Protein AF-A0A7S0SYX5-F1 (afdb_monomer_lite)

Organism: NCBI:txid81844

pLDDT: mean 81.07, std 18.43, range [35.19, 97.5]

Secondary structure (DSSP, 8-state):
------SEEEET-TT-HHHHHHHHTS---EEEE-SSPP--HHHHHHHHTTGGGS---HHHHHH--PPPTTPPP-PPEEE-----GGGT-TTT--SHHHHHHHHHHHHHHHHH-EEETTEEEPTT-----------------

Structure (mmCIF, N/CA/C/O backbone):
data_AF-A0A7S0SYX5-F1
#
_entry.id   AF-A0A7S0SYX5-F1
#
loop_
_atom_site.group_PDB
_atom_site.id
_atom_site.type_symbol
_atom_site.label_atom_id
_atom_site.label_alt_id
_atom_site.label_comp_id
_atom_site.label_asym_id
_atom_site.label_entity_id
_atom_site.label_seq_id
_atom_site.pdbx_PDB_ins_code
_atom_site.Cartn_x
_atom_site.Cartn_y
_atom_site.Cartn_z
_atom_site.occupancy
_atom_site.B_iso_or_equiv
_atom_site.auth_seq_id
_atom_site.auth_comp_id
_atom_site.auth_asym_id
_atom_site.auth_atom_id
_atom_site.pdbx_PDB_model_num
ATOM 1 N N . GLY A 1 1 ? -16.928 3.706 -19.531 1.00 38.44 1 GLY A N 1
ATOM 2 C CA . GLY A 1 1 ? -17.380 4.178 -18.209 1.00 38.44 1 GLY A CA 1
ATOM 3 C C . GLY A 1 1 ? -16.260 4.962 -17.570 1.00 38.44 1 GLY A C 1
ATOM 4 O O . GLY A 1 1 ? -15.156 4.443 -17.499 1.00 38.44 1 GLY A O 1
ATOM 5 N N . ARG A 1 2 ? -16.497 6.221 -17.189 1.00 40.78 2 ARG A N 1
ATOM 6 C CA . ARG A 1 2 ? -15.518 7.019 -16.437 1.00 40.78 2 ARG A CA 1
ATOM 7 C C . ARG A 1 2 ? -15.410 6.421 -15.033 1.00 40.78 2 ARG A C 1
ATOM 9 O O . ARG A 1 2 ? -16.426 6.297 -14.359 1.00 40.78 2 ARG A O 1
ATOM 16 N N . GLY A 1 3 ? -14.210 5.995 -14.643 1.00 40.69 3 GLY A N 1
ATOM 17 C CA . GLY A 1 3 ? -13.955 5.399 -13.336 1.00 40.69 3 GLY A CA 1
ATOM 18 C C . GLY A 1 3 ? -14.234 6.404 -12.226 1.00 40.69 3 GLY A C 1
ATOM 19 O O . GLY A 1 3 ? -13.485 7.359 -12.046 1.00 40.69 3 GLY A O 1
ATOM 20 N N . THR A 1 4 ? -15.307 6.189 -11.475 1.00 54.88 4 THR A N 1
ATOM 21 C CA . THR A 1 4 ? -15.417 6.704 -10.112 1.00 54.88 4 THR A CA 1
ATOM 22 C C . THR A 1 4 ? -14.275 6.055 -9.333 1.00 54.88 4 THR A C 1
ATOM 24 O O . THR A 1 4 ? -14.303 4.840 -9.141 1.00 54.88 4 THR A O 1
ATOM 27 N N . GLY A 1 5 ? -13.216 6.803 -9.006 1.00 57.25 5 GLY A N 1
ATOM 28 C CA . GLY A 1 5 ? -12.013 6.258 -8.366 1.00 57.25 5 GLY A CA 1
ATOM 29 C C . GLY A 1 5 ? -12.372 5.433 -7.128 1.00 57.25 5 GLY A C 1
ATOM 30 O O . GLY A 1 5 ? -12.801 5.985 -6.123 1.00 57.25 5 GLY A O 1
ATOM 31 N N . ALA A 1 6 ? -12.250 4.107 -7.230 1.00 73.44 6 ALA A N 1
ATOM 32 C CA . ALA A 1 6 ? -12.783 3.153 -6.253 1.00 73.44 6 ALA A CA 1
ATOM 33 C C . ALA A 1 6 ? -11.794 2.807 -5.120 1.00 73.44 6 ALA A C 1
ATOM 35 O O . ALA A 1 6 ? -12.045 1.896 -4.334 1.00 73.44 6 ALA A O 1
ATOM 36 N N . GLY A 1 7 ? -10.663 3.513 -5.034 1.00 85.00 7 GLY A N 1
ATOM 37 C CA . GLY A 1 7 ? -9.643 3.293 -4.016 1.00 85.00 7 GLY A CA 1
ATOM 38 C C . GLY A 1 7 ? -8.446 4.232 -4.153 1.00 85.00 7 GLY A C 1
ATOM 39 O O . GLY A 1 7 ? -8.293 4.926 -5.158 1.00 85.00 7 GLY A O 1
ATOM 40 N N . VAL A 1 8 ? -7.607 4.250 -3.121 1.00 93.75 8 VAL A N 1
ATOM 41 C CA . VAL A 1 8 ? -6.380 5.051 -3.031 1.00 93.75 8 VAL A CA 1
ATOM 42 C C . VAL A 1 8 ? -5.168 4.195 -3.407 1.00 93.75 8 VAL A C 1
ATOM 44 O O . VAL A 1 8 ? -5.080 3.026 -3.033 1.00 93.75 8 VAL A O 1
ATOM 47 N N . LEU A 1 9 ? -4.214 4.780 -4.129 1.00 95.12 9 LEU A N 1
ATOM 48 C CA . LEU A 1 9 ? -2.894 4.192 -4.352 1.00 95.12 9 LEU A CA 1
ATOM 49 C C . LEU A 1 9 ? -1.873 4.958 -3.502 1.00 95.12 9 LEU A C 1
ATOM 51 O O . LEU A 1 9 ? -1.677 6.152 -3.709 1.00 95.12 9 LEU A O 1
ATOM 55 N N . ASP A 1 10 ? -1.258 4.280 -2.538 1.00 96.12 10 ASP A N 1
ATOM 56 C CA . ASP A 1 10 ? -0.321 4.863 -1.572 1.00 96.12 10 ASP A CA 1
ATOM 57 C C . ASP A 1 10 ? 1.124 4.523 -1.974 1.00 96.12 10 ASP A C 1
ATOM 59 O O . ASP A 1 10 ? 1.631 3.430 -1.702 1.00 96.12 10 ASP A O 1
ATOM 63 N N . ILE A 1 11 ? 1.763 5.439 -2.704 1.00 95.69 11 ILE A N 1
ATOM 64 C CA . ILE A 1 11 ? 3.133 5.277 -3.205 1.00 95.69 11 ILE A CA 1
ATOM 65 C C . ILE A 1 11 ? 4.130 5.582 -2.086 1.00 95.69 11 ILE A C 1
ATOM 67 O O . ILE A 1 11 ? 4.059 6.633 -1.457 1.00 95.69 11 ILE A O 1
ATOM 71 N N . ALA A 1 12 ? 5.092 4.681 -1.876 1.00 94.00 12 ALA A N 1
ATOM 72 C CA . ALA A 1 12 ? 6.059 4.738 -0.778 1.00 94.00 12 ALA A CA 1
ATOM 73 C C . ALA A 1 12 ? 5.410 4.719 0.624 1.00 94.00 12 ALA A C 1
ATOM 75 O O . ALA A 1 12 ? 5.972 5.244 1.591 1.00 94.00 12 ALA A O 1
ATOM 76 N N . GLY A 1 13 ? 4.250 4.060 0.749 1.00 94.56 13 GLY A N 1
ATOM 77 C CA . GLY A 1 13 ? 3.470 3.971 1.992 1.00 94.56 13 GLY A CA 1
ATOM 78 C C . GLY A 1 13 ? 4.158 3.233 3.154 1.00 94.56 13 GLY A C 1
ATOM 79 O O . GLY A 1 13 ? 3.647 3.198 4.279 1.00 94.56 13 GLY A O 1
ATOM 80 N N . GLY A 1 14 ? 5.333 2.637 2.925 1.00 92.62 14 GLY A N 1
ATOM 81 C CA . GLY A 1 14 ? 6.185 2.049 3.953 1.00 92.62 14 GLY A CA 1
ATOM 82 C C . GLY A 1 14 ? 5.495 0.982 4.793 1.00 92.62 14 GLY A C 1
ATOM 83 O O . GLY A 1 14 ? 5.051 -0.043 4.286 1.00 92.62 14 GLY A O 1
ATOM 84 N N . ASN A 1 15 ? 5.417 1.209 6.108 1.00 93.81 15 ASN A N 1
ATOM 85 C CA . ASN A 1 15 ? 4.800 0.249 7.029 1.00 93.81 15 ASN A CA 1
ATOM 86 C C . ASN A 1 15 ? 3.267 0.167 6.894 1.00 93.81 15 ASN A C 1
ATOM 88 O O . ASN A 1 15 ? 2.674 -0.702 7.533 1.00 93.81 15 ASN A O 1
ATOM 92 N N . GLY A 1 16 ? 2.639 1.037 6.092 1.00 96.56 16 GLY A N 1
ATOM 93 C CA . GLY A 1 16 ? 1.208 1.000 5.792 1.00 96.56 16 GLY A CA 1
ATOM 94 C C . GLY A 1 16 ? 0.312 1.644 6.852 1.00 96.56 16 GLY A C 1
ATOM 95 O O . GLY A 1 16 ? -0.826 1.214 6.999 1.00 96.56 16 GLY A O 1
ATOM 96 N N . GLU A 1 17 ? 0.792 2.643 7.605 1.00 96.75 17 GLU A N 1
ATOM 97 C CA . GLU A 1 17 ? -0.026 3.348 8.615 1.00 96.75 17 GLU A CA 1
ATOM 98 C C . GLU A 1 17 ? -1.242 4.022 7.985 1.00 96.75 17 GLU A C 1
ATOM 100 O O . GLU A 1 17 ? -2.377 3.734 8.361 1.00 96.75 17 GLU A O 1
ATOM 105 N N . LEU A 1 18 ? -0.997 4.866 6.980 1.00 95.94 18 LEU A N 1
ATOM 106 C CA . LEU A 1 18 ? -2.044 5.588 6.267 1.00 95.94 18 LEU A CA 1
ATOM 107 C C . LEU A 1 18 ? -3.011 4.615 5.591 1.00 95.94 18 LEU A C 1
ATOM 109 O O . LEU A 1 18 ? -4.224 4.728 5.756 1.00 95.94 18 LEU A O 1
ATOM 113 N N . ALA A 1 19 ? -2.480 3.615 4.887 1.00 96.81 19 ALA A N 1
ATOM 114 C CA . ALA A 1 19 ? -3.291 2.594 4.243 1.00 96.81 19 ALA A CA 1
ATOM 115 C C . ALA A 1 19 ? -4.151 1.797 5.246 1.00 96.81 19 ALA A C 1
ATOM 117 O O . ALA A 1 19 ? -5.327 1.525 4.998 1.00 96.81 19 ALA A O 1
ATOM 118 N N . PHE A 1 20 ? -3.597 1.454 6.413 1.00 97.00 20 PHE A N 1
ATOM 119 C CA . PHE A 1 20 ? -4.354 0.806 7.479 1.00 97.00 20 PHE A CA 1
ATOM 120 C C . PHE A 1 20 ? -5.501 1.695 7.959 1.00 97.00 20 PHE A C 1
ATOM 122 O O . PHE A 1 20 ? -6.614 1.195 8.131 1.00 97.00 20 PHE A O 1
ATOM 129 N N . GLU A 1 21 ? -5.247 2.988 8.167 1.00 94.62 21 GLU A N 1
ATOM 130 C CA . GLU A 1 21 ? -6.253 3.938 8.637 1.00 94.62 21 GLU A CA 1
ATOM 131 C C . GLU A 1 21 ? -7.371 4.146 7.614 1.00 94.62 21 GLU A C 1
ATOM 133 O O . GLU A 1 21 ? -8.545 3.990 7.951 1.00 94.62 21 GLU A O 1
ATOM 138 N N . LEU A 1 22 ? -7.023 4.396 6.353 1.00 93.19 22 LEU A N 1
ATOM 139 C CA . LEU A 1 22 ? -7.995 4.550 5.272 1.00 93.19 22 LEU A CA 1
ATOM 140 C C . LEU A 1 22 ? -8.924 3.333 5.180 1.00 93.19 22 LEU A C 1
ATOM 142 O O . LEU A 1 22 ? -10.143 3.496 5.195 1.00 93.19 22 LEU A O 1
ATOM 146 N N . LEU A 1 23 ? -8.376 2.115 5.199 1.00 94.31 23 LEU A N 1
ATOM 147 C CA . LEU A 1 23 ? -9.172 0.894 5.066 1.00 94.31 23 LEU A CA 1
ATOM 148 C C . LEU A 1 23 ? -9.978 0.543 6.324 1.00 94.31 23 LEU A C 1
ATOM 150 O O . LEU A 1 23 ? -11.169 0.216 6.257 1.00 94.31 23 LEU A O 1
ATOM 154 N N . ASN A 1 24 ? -9.327 0.553 7.486 1.00 94.62 24 ASN A N 1
ATOM 155 C CA . ASN A 1 24 ? -9.894 -0.014 8.710 1.00 94.62 24 ASN A CA 1
ATOM 156 C C . ASN A 1 24 ? -10.599 1.019 9.586 1.00 94.62 24 ASN A C 1
ATOM 158 O O . ASN A 1 24 ? -11.446 0.639 10.393 1.00 94.62 24 ASN A O 1
ATOM 162 N N . ILE A 1 25 ? -10.283 2.306 9.428 1.00 91.94 25 ILE A N 1
ATOM 163 C CA . ILE A 1 25 ? -10.962 3.397 10.130 1.00 91.94 25 ILE A CA 1
ATOM 164 C C . ILE A 1 25 ? -11.985 4.044 9.212 1.00 91.94 25 ILE A C 1
ATOM 166 O O . ILE A 1 25 ? -13.120 4.198 9.643 1.00 91.94 25 ILE A O 1
ATOM 170 N N . SER A 1 26 ? -11.632 4.362 7.967 1.00 88.81 26 SER A N 1
ATOM 171 C CA . SER A 1 26 ? -12.519 5.127 7.073 1.00 88.81 26 SER A CA 1
ATOM 172 C C . SER A 1 26 ? -13.299 4.272 6.066 1.00 88.81 26 SER A C 1
ATOM 174 O O . SER A 1 26 ? -14.224 4.766 5.429 1.00 88.81 26 SER A O 1
ATOM 176 N N . GLY A 1 27 ? -12.952 2.989 5.913 1.00 89.25 27 GLY A N 1
ATOM 177 C CA . GLY A 1 27 ? -13.591 2.089 4.943 1.00 89.25 27 GLY A CA 1
ATOM 178 C C . GLY A 1 27 ? -13.185 2.324 3.486 1.00 89.25 27 GLY A C 1
ATOM 179 O O . GLY A 1 27 ? -13.821 1.781 2.589 1.00 89.25 27 GLY A O 1
ATOM 180 N N . VAL A 1 28 ? -12.134 3.106 3.243 1.00 90.62 28 VAL A N 1
ATOM 181 C CA . VAL A 1 28 ? -11.635 3.441 1.907 1.00 90.62 28 VAL A CA 1
ATOM 182 C C . VAL A 1 28 ? -10.656 2.359 1.438 1.00 90.62 28 VAL A C 1
ATOM 184 O O . VAL A 1 28 ? -9.627 2.155 2.089 1.00 90.62 28 VAL A O 1
ATOM 187 N N . PRO A 1 29 ? -10.925 1.666 0.315 1.00 93.50 29 PRO A N 1
ATOM 188 C CA . PRO A 1 29 ? -9.983 0.713 -0.257 1.00 93.50 29 PRO A CA 1
ATOM 189 C C . PRO A 1 29 ? -8.665 1.394 -0.615 1.00 93.50 29 PRO A C 1
ATOM 191 O O . PRO A 1 29 ? -8.654 2.488 -1.177 1.00 93.50 29 PRO A O 1
ATOM 194 N N . VAL A 1 30 ? -7.546 0.746 -0.310 1.00 95.69 30 VAL A N 1
ATOM 195 C CA . VAL A 1 30 ? -6.217 1.298 -0.572 1.00 95.69 30 VAL A CA 1
ATOM 196 C C . VAL A 1 30 ? -5.218 0.190 -0.860 1.00 95.69 30 VAL A C 1
ATOM 198 O O . VAL A 1 30 ? -5.247 -0.875 -0.235 1.00 95.69 30 VAL A O 1
ATOM 201 N N . THR A 1 31 ? -4.349 0.452 -1.831 1.00 96.75 31 THR A N 1
ATOM 202 C CA . THR A 1 31 ? -3.218 -0.406 -2.183 1.00 96.75 31 THR A CA 1
ATOM 203 C C . THR A 1 31 ? -1.929 0.376 -1.999 1.00 96.75 31 THR A C 1
ATOM 205 O O . THR A 1 31 ? -1.778 1.461 -2.553 1.00 96.75 31 THR A O 1
ATOM 208 N N . VAL A 1 32 ? -0.997 -0.172 -1.228 1.00 97.50 32 VAL A N 1
ATOM 209 C CA . VAL A 1 32 ? 0.342 0.393 -1.048 1.00 97.50 32 VAL A CA 1
ATOM 210 C C . VAL A 1 32 ? 1.247 -0.085 -2.172 1.00 97.50 32 VAL A C 1
ATOM 212 O O . VAL A 1 32 ? 1.223 -1.266 -2.515 1.00 97.50 32 VAL A O 1
ATOM 215 N N . VAL A 1 33 ? 2.083 0.803 -2.701 1.00 96.12 33 VAL A N 1
ATOM 216 C CA . VAL A 1 33 ? 3.218 0.439 -3.552 1.00 96.12 33 VAL A CA 1
ATOM 217 C C . VAL A 1 33 ? 4.497 0.813 -2.823 1.00 96.12 33 VAL A C 1
ATOM 219 O O . VAL A 1 33 ? 4.840 1.987 -2.709 1.00 96.12 33 VAL A O 1
ATOM 222 N N . ASP A 1 34 ? 5.187 -0.186 -2.286 1.00 95.69 34 ASP A N 1
ATOM 223 C CA . ASP A 1 34 ? 6.459 -0.002 -1.587 1.00 95.69 34 ASP A CA 1
ATOM 224 C C . ASP A 1 34 ? 7.243 -1.319 -1.642 1.00 95.69 34 ASP A C 1
ATOM 226 O O . ASP A 1 34 ? 6.655 -2.378 -1.387 1.00 95.69 34 ASP A O 1
ATOM 230 N N . PRO A 1 35 ? 8.549 -1.304 -1.956 1.00 95.25 35 PRO A N 1
ATOM 231 C CA . PRO A 1 35 ? 9.351 -2.525 -1.992 1.00 95.25 35 PRO A CA 1
ATOM 232 C C . PRO A 1 35 ? 9.507 -3.176 -0.605 1.00 95.25 35 PRO A C 1
ATOM 234 O O . PRO A 1 35 ? 9.741 -4.387 -0.508 1.00 95.25 35 PRO A O 1
ATOM 237 N N . ARG A 1 36 ? 9.358 -2.406 0.483 1.00 93.25 36 ARG A N 1
ATOM 238 C CA . ARG A 1 36 ? 9.411 -2.910 1.862 1.00 93.25 36 ARG A CA 1
ATOM 239 C C . ARG A 1 36 ? 8.172 -3.738 2.190 1.00 93.25 36 ARG A C 1
ATOM 241 O O . ARG A 1 36 ? 7.072 -3.314 1.856 1.00 93.25 36 ARG A O 1
ATOM 248 N N . PRO A 1 37 ? 8.303 -4.861 2.923 1.00 93.19 37 PRO A N 1
ATOM 249 C CA . PRO A 1 37 ? 7.156 -5.534 3.525 1.00 93.19 37 PRO A CA 1
ATOM 250 C C . PRO A 1 37 ? 6.376 -4.593 4.451 1.00 93.19 37 PRO A C 1
ATOM 252 O O . PRO A 1 37 ? 6.967 -3.940 5.315 1.00 93.19 37 PRO A O 1
ATOM 255 N N . MET A 1 38 ? 5.051 -4.580 4.320 1.00 94.44 38 MET A N 1
ATOM 256 C CA . MET A 1 38 ? 4.171 -3.852 5.231 1.00 94.44 38 MET A CA 1
ATOM 257 C C . MET A 1 38 ? 4.203 -4.475 6.637 1.00 94.44 38 MET A C 1
ATOM 259 O O . MET A 1 38 ? 4.291 -5.695 6.782 1.00 94.44 38 MET A O 1
ATOM 263 N N . ARG A 1 39 ? 4.113 -3.653 7.694 1.00 94.62 39 ARG A N 1
ATOM 264 C CA . ARG A 1 39 ? 4.183 -4.106 9.097 1.00 94.62 39 ARG A CA 1
ATOM 265 C C . ARG A 1 39 ? 3.020 -3.549 9.914 1.00 94.62 39 ARG A C 1
ATOM 267 O O . ARG A 1 39 ? 3.117 -2.480 10.513 1.00 94.62 39 ARG A O 1
ATOM 274 N N . LEU A 1 40 ? 1.924 -4.306 9.970 1.00 97.00 40 LEU A N 1
ATOM 275 C CA . LEU A 1 40 ? 0.647 -3.831 10.516 1.00 97.00 40 LEU A CA 1
ATOM 276 C C . LEU A 1 40 ? 0.442 -4.072 12.019 1.00 97.00 40 LEU A C 1
ATOM 278 O O . LEU A 1 40 ? -0.461 -3.479 12.609 1.00 97.00 40 LEU A O 1
ATOM 282 N N . ASP A 1 41 ? 1.273 -4.891 12.670 1.00 96.69 41 ASP A N 1
ATOM 283 C CA . ASP A 1 41 ? 1.050 -5.335 14.056 1.00 96.69 41 ASP A CA 1
ATOM 284 C C . ASP A 1 41 ? 0.866 -4.182 15.047 1.00 96.69 41 ASP A C 1
ATOM 286 O O . ASP A 1 41 ? 0.010 -4.230 15.937 1.00 96.69 41 ASP A O 1
ATOM 290 N N . LYS A 1 42 ? 1.661 -3.117 14.891 1.00 96.56 42 LYS A N 1
ATOM 291 C CA . LYS A 1 42 ? 1.569 -1.910 15.723 1.00 96.56 42 LYS A CA 1
ATOM 292 C C . LYS A 1 42 ? 0.191 -1.255 15.589 1.00 96.56 42 LYS A C 1
ATOM 294 O O . LYS A 1 42 ? -0.398 -0.863 16.598 1.00 96.56 42 LYS A O 1
ATOM 299 N N . TYR A 1 43 ? -0.329 -1.155 14.370 1.00 96.38 43 TYR A N 1
ATOM 300 C CA . TYR A 1 43 ? -1.594 -0.485 14.060 1.00 96.38 43 TYR A CA 1
ATOM 301 C C . TYR A 1 43 ? -2.797 -1.334 14.473 1.00 96.38 43 TYR A C 1
ATOM 303 O O . TYR A 1 43 ? -3.716 -0.825 15.114 1.00 96.38 43 TYR A O 1
ATOM 311 N N . VAL A 1 44 ? -2.722 -2.653 14.278 1.00 96.19 44 VAL A N 1
ATOM 312 C CA . VAL A 1 44 ? -3.698 -3.616 14.815 1.00 96.19 44 VAL A CA 1
ATOM 313 C C . VAL A 1 44 ? -3.795 -3.506 16.341 1.00 96.19 44 VAL A C 1
ATOM 315 O O . VAL A 1 44 ? -4.894 -3.408 16.893 1.00 96.19 44 VAL A O 1
ATOM 318 N N . LYS A 1 45 ? -2.655 -3.460 17.047 1.00 95.94 45 LYS A N 1
ATOM 319 C CA . LYS A 1 45 ? -2.624 -3.278 18.511 1.00 95.94 45 LYS A CA 1
ATOM 320 C C . LYS A 1 45 ? -3.242 -1.939 18.934 1.00 95.94 45 LYS A C 1
ATOM 322 O O . LYS A 1 45 ? -3.992 -1.908 19.910 1.00 95.94 45 LYS A O 1
ATOM 327 N N . ARG A 1 46 ? -2.963 -0.843 18.215 1.00 94.38 46 ARG A N 1
ATOM 328 C CA . ARG A 1 46 ? -3.572 0.479 18.471 1.00 94.38 46 ARG A CA 1
ATOM 329 C C . ARG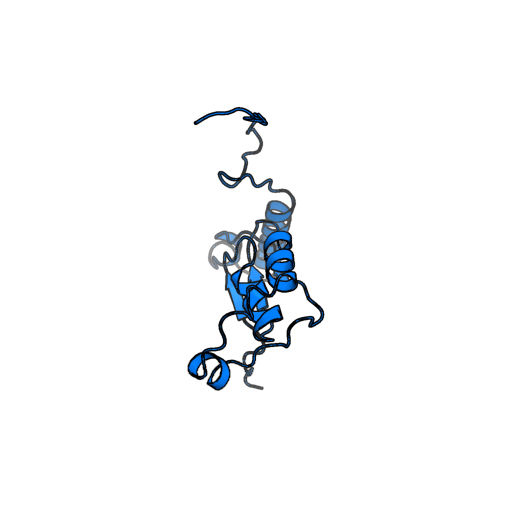 A 1 46 ? -5.089 0.454 18.272 1.00 94.38 46 ARG A C 1
ATOM 331 O O . ARG A 1 46 ? -5.805 0.957 19.137 1.00 94.38 46 ARG A O 1
ATOM 338 N N . PHE A 1 47 ? -5.574 -0.181 17.205 1.00 93.38 47 PHE A N 1
ATOM 339 C CA . PHE A 1 47 ? -7.005 -0.333 16.931 1.00 93.38 47 PHE A CA 1
ATOM 340 C C . PHE A 1 47 ? -7.725 -1.086 18.045 1.00 93.38 47 PHE A C 1
ATOM 342 O O . PHE A 1 47 ? -8.696 -0.580 18.598 1.00 93.38 47 PHE A O 1
ATOM 349 N N . ARG A 1 48 ? -7.208 -2.252 18.447 1.00 92.19 48 ARG A N 1
ATOM 350 C CA . ARG A 1 48 ? -7.813 -3.069 19.515 1.00 92.19 48 ARG A CA 1
ATOM 351 C C . ARG A 1 48 ? -7.852 -2.355 20.869 1.00 92.19 48 ARG A C 1
ATOM 353 O O . ARG A 1 48 ? -8.762 -2.581 21.652 1.00 92.19 48 ARG A O 1
ATOM 360 N N . LYS A 1 49 ? -6.896 -1.458 21.133 1.00 92.75 49 LYS A N 1
ATOM 361 C CA . LYS A 1 49 ? -6.868 -0.590 22.327 1.00 92.75 49 LYS A CA 1
ATOM 362 C C . LYS A 1 49 ? -7.740 0.674 22.192 1.00 92.75 49 LYS A C 1
ATOM 364 O O . LYS A 1 49 ? -7.680 1.556 23.056 1.00 92.75 49 LYS A O 1
ATOM 369 N N . GLY A 1 50 ? -8.489 0.802 21.096 1.00 90.50 50 GLY A N 1
ATOM 370 C CA . GLY A 1 50 ? -9.402 1.906 20.815 1.00 90.50 50 GLY A CA 1
ATOM 371 C C . GLY A 1 50 ? -8.726 3.238 20.487 1.00 90.50 50 GLY A C 1
ATOM 372 O O . GLY A 1 50 ? -9.407 4.255 20.500 1.00 90.50 50 GLY A O 1
ATOM 373 N N . PHE A 1 51 ? -7.412 3.283 20.211 1.00 90.81 51 PHE A N 1
ATOM 374 C CA . PHE A 1 51 ? -6.683 4.552 20.017 1.00 90.81 51 PHE A CA 1
ATOM 375 C C . PHE A 1 51 ? -7.307 5.445 18.942 1.00 90.81 51 PHE A C 1
ATOM 377 O O . PHE A 1 51 ? -7.388 6.654 19.134 1.00 90.81 51 PHE A O 1
ATOM 384 N N . TYR A 1 52 ? -7.772 4.849 17.845 1.00 88.56 52 TYR A N 1
ATOM 385 C CA . TYR A 1 52 ? -8.349 5.576 16.714 1.00 88.56 52 TYR A CA 1
ATOM 386 C C . TYR A 1 52 ? -9.758 6.114 16.981 1.00 88.56 52 TYR A C 1
ATOM 388 O O . TYR A 1 52 ? -10.244 6.928 16.209 1.00 88.56 52 TYR A O 1
ATOM 396 N N . HIS A 1 53 ? -10.404 5.707 18.079 1.00 87.94 53 HIS A N 1
ATOM 397 C CA . HIS A 1 53 ? -11.798 6.042 18.393 1.00 87.94 53 HIS A CA 1
ATOM 398 C C . HIS A 1 53 ? -11.954 6.867 19.674 1.00 87.94 53 HIS A C 1
ATOM 400 O O . HIS A 1 53 ? -13.079 7.169 20.067 1.00 87.94 53 HIS A O 1
ATOM 406 N N . ARG A 1 54 ? -10.843 7.230 20.332 1.00 84.69 54 ARG A N 1
ATOM 407 C CA . ARG A 1 54 ? -10.847 8.011 21.583 1.00 84.69 54 ARG A CA 1
ATOM 408 C C . ARG A 1 54 ? -11.264 9.465 21.380 1.00 84.69 54 ARG A C 1
ATOM 410 O O . ARG A 1 54 ? -11.906 10.024 22.258 1.00 84.69 54 ARG A O 1
ATOM 417 N N . ASN A 1 55 ? -10.903 10.069 20.247 1.00 74.06 55 ASN A N 1
ATOM 418 C CA . ASN A 1 55 ? -11.204 11.471 19.968 1.00 74.06 55 ASN A CA 1
ATOM 419 C C . ASN A 1 55 ? -12.464 11.562 19.088 1.00 74.06 55 ASN A C 1
ATOM 421 O O . ASN A 1 55 ? -12.405 11.240 17.898 1.00 74.06 55 ASN A O 1
ATOM 425 N N . ARG A 1 56 ? -13.594 11.938 19.705 1.00 69.81 56 ARG A N 1
ATOM 426 C CA . ARG A 1 56 ? -14.940 12.062 19.102 1.00 69.81 56 ARG A CA 1
ATOM 427 C C . ARG A 1 56 ? -15.432 13.511 19.112 1.00 69.81 56 ARG A C 1
ATOM 429 O O . ARG A 1 56 ? -16.524 13.814 19.584 1.00 69.81 56 ARG A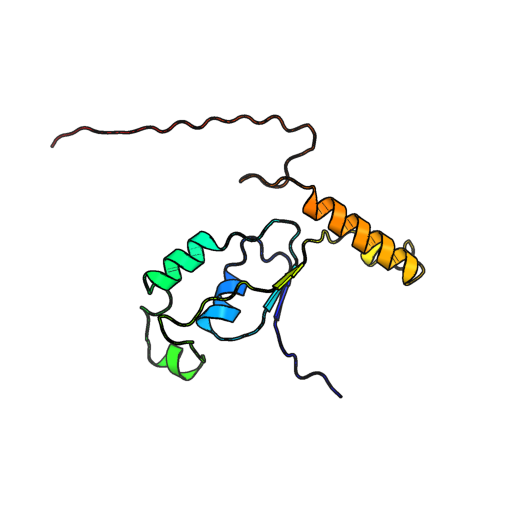 O 1
ATOM 436 N N . ALA A 1 57 ? -14.587 14.441 18.675 1.00 75.12 57 ALA A N 1
ATOM 437 C CA . ALA A 1 57 ? -15.058 15.807 18.483 1.00 75.12 57 ALA A CA 1
ATOM 438 C C . ALA A 1 57 ? -16.169 15.798 17.407 1.00 75.12 57 ALA A C 1
ATOM 440 O O . ALA A 1 57 ? -15.949 15.192 16.357 1.00 75.12 57 ALA A O 1
ATOM 441 N N . PRO A 1 58 ? -17.314 16.479 17.603 1.00 69.44 58 PRO A N 1
ATOM 442 C CA . PRO A 1 58 ? -18.430 16.462 16.647 1.00 69.44 58 PRO A CA 1
ATOM 443 C C . PRO A 1 58 ? -18.037 16.835 15.208 1.00 69.44 58 PRO A C 1
ATOM 445 O O . PRO A 1 58 ? -18.554 16.268 14.252 1.00 69.44 58 PRO A O 1
ATOM 448 N N . ALA A 1 59 ? -17.058 17.732 15.047 1.00 69.31 59 ALA A N 1
ATOM 449 C CA . ALA A 1 59 ? -16.513 18.112 13.742 1.00 69.31 59 ALA A CA 1
ATOM 450 C C . ALA A 1 59 ? -15.818 16.951 12.999 1.00 69.31 59 ALA A C 1
ATOM 452 O O . ALA A 1 59 ? -15.817 16.920 11.773 1.00 69.31 59 ALA A O 1
ATOM 453 N N . MET A 1 60 ? -15.241 15.991 13.727 1.00 64.94 60 MET A N 1
ATOM 454 C CA . MET A 1 60 ? -14.581 14.813 13.149 1.00 64.94 60 MET A CA 1
ATOM 455 C C . MET A 1 60 ? -15.591 13.737 12.739 1.00 64.94 60 MET A C 1
ATOM 457 O O . MET A 1 60 ? -15.370 13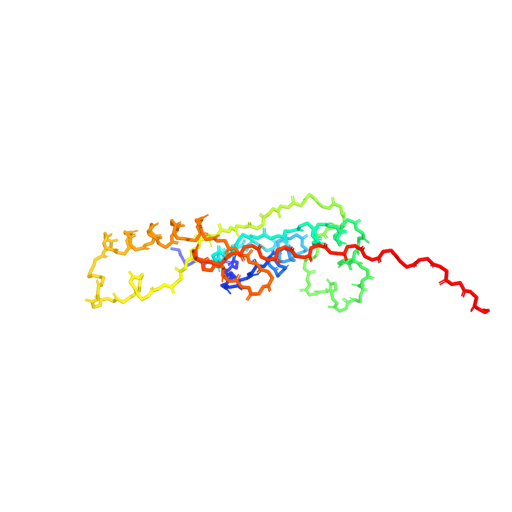.043 11.749 1.00 64.94 60 MET A O 1
ATOM 461 N N . ASP A 1 61 ? -16.701 13.622 13.471 1.00 67.94 61 ASP A N 1
ATOM 462 C CA . ASP A 1 61 ? -17.759 12.648 13.186 1.00 67.94 61 ASP A CA 1
ATOM 463 C C . ASP A 1 61 ? -18.658 13.100 12.017 1.00 67.94 61 ASP A C 1
ATOM 465 O O . ASP A 1 61 ? -19.167 12.266 11.272 1.00 67.94 61 ASP A O 1
ATOM 469 N N . ALA A 1 62 ? -18.819 14.412 11.807 1.00 65.06 62 ALA A N 1
ATOM 470 C CA . ALA A 1 62 ? -19.664 14.962 10.743 1.00 65.06 62 ALA A CA 1
ATOM 471 C C . ALA A 1 62 ? -19.080 14.812 9.321 1.00 65.06 62 ALA A C 1
ATOM 473 O O . ALA A 1 62 ? -19.832 14.831 8.350 1.00 65.06 62 ALA A O 1
ATOM 474 N N . GLY A 1 63 ? -17.755 14.684 9.186 1.00 63.88 63 GLY A N 1
ATOM 475 C CA . GLY A 1 63 ? -17.066 14.683 7.887 1.00 63.88 63 GLY A CA 1
ATOM 476 C C . GLY A 1 63 ? -16.444 13.351 7.468 1.00 63.88 63 GLY A C 1
ATOM 477 O O . GLY A 1 63 ? -15.933 13.253 6.355 1.00 63.88 63 GLY A O 1
ATOM 478 N N . CYS A 1 64 ? -16.439 12.333 8.334 1.00 63.84 64 CYS A N 1
ATOM 479 C CA . CYS A 1 64 ? -15.704 11.095 8.087 1.00 63.84 64 CYS A CA 1
ATOM 480 C C . CYS A 1 64 ? -16.532 9.870 8.482 1.00 63.84 64 CYS A C 1
ATOM 482 O O . CYS A 1 64 ? -16.874 9.680 9.650 1.00 63.84 64 CYS A O 1
ATOM 484 N N . THR A 1 65 ? -16.827 9.000 7.515 1.00 70.12 65 THR A N 1
ATOM 485 C CA . THR A 1 65 ? -17.440 7.696 7.782 1.00 70.12 65 THR A CA 1
ATOM 486 C C . THR A 1 65 ? -16.449 6.817 8.534 1.00 70.12 65 THR A C 1
ATOM 488 O O . THR A 1 65 ? -15.594 6.171 7.934 1.00 70.12 65 THR A O 1
ATOM 491 N N . ARG A 1 66 ? -16.547 6.794 9.865 1.00 80.94 66 ARG A N 1
ATOM 492 C CA . ARG A 1 66 ? -15.682 5.977 10.714 1.00 80.94 66 ARG A CA 1
ATOM 493 C C . ARG A 1 66 ? -16.308 4.608 10.980 1.00 80.94 66 ARG A C 1
ATOM 495 O O . ARG A 1 66 ? -17.407 4.500 11.518 1.00 80.94 66 ARG A O 1
ATOM 502 N N . ARG A 1 67 ? -15.570 3.545 10.673 1.00 86.38 67 ARG A N 1
ATOM 503 C CA . ARG A 1 67 ? -15.936 2.164 10.993 1.00 86.38 67 ARG A CA 1
ATOM 504 C C . ARG A 1 67 ? -16.013 1.971 12.517 1.00 86.38 67 ARG A C 1
ATOM 506 O O . ARG A 1 67 ? -15.128 2.458 13.237 1.00 86.38 67 ARG A O 1
ATOM 513 N N . PRO A 1 68 ? -17.029 1.251 13.031 1.00 85.00 68 PRO A N 1
ATOM 514 C CA . PRO A 1 68 ? -17.193 1.030 14.464 1.00 85.00 68 PRO A CA 1
ATOM 515 C C . PRO A 1 68 ? -15.968 0.374 15.121 1.00 85.00 68 PRO A C 1
ATOM 517 O O . PRO A 1 68 ? -15.290 -0.442 14.479 1.00 85.00 68 PRO A O 1
ATOM 520 N N . PRO A 1 69 ? -15.701 0.660 16.411 1.00 82.31 69 PRO A N 1
ATOM 521 C CA . PRO A 1 69 ? -14.758 -0.127 17.199 1.00 82.31 69 PRO A CA 1
ATOM 522 C C . PRO A 1 69 ? -15.096 -1.621 17.117 1.00 82.31 69 PRO A C 1
ATOM 524 O O . PRO A 1 69 ? -16.265 -1.995 17.124 1.00 82.31 69 PRO A O 1
ATOM 527 N N . GLY A 1 70 ? -14.078 -2.477 17.026 1.00 85.31 70 GLY A N 1
ATOM 528 C CA . GLY A 1 70 ? -14.276 -3.930 16.930 1.00 85.31 70 GLY A CA 1
ATOM 529 C C . GLY A 1 70 ? -14.650 -4.449 15.536 1.00 85.31 70 GLY A C 1
ATOM 530 O O . GLY A 1 70 ? -14.795 -5.657 15.376 1.00 85.31 70 GLY A O 1
ATOM 531 N N . SER A 1 71 ? -14.747 -3.577 14.523 1.00 89.69 71 SER A N 1
ATOM 532 C CA . SER A 1 71 ? -14.861 -4.005 13.122 1.00 89.69 71 SER A CA 1
ATOM 533 C C . SER A 1 71 ? -13.763 -5.008 12.753 1.00 89.69 71 SER A C 1
ATOM 535 O O . SER A 1 71 ? -12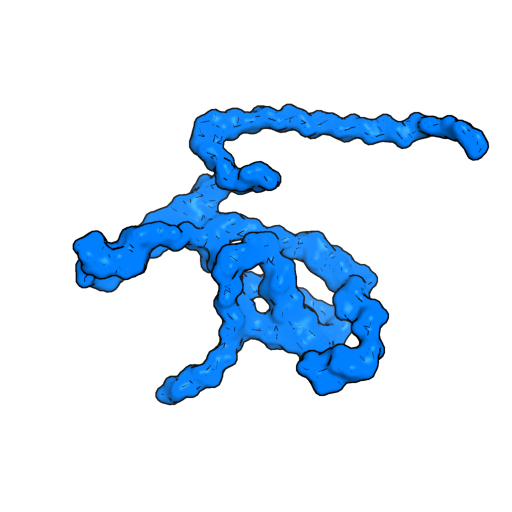.614 -4.863 13.180 1.00 89.69 71 SER A O 1
ATOM 537 N N . VAL A 1 72 ? -14.104 -5.996 11.919 1.00 94.25 72 VAL A N 1
ATOM 538 C CA . VAL A 1 72 ? -13.129 -6.955 11.382 1.00 94.25 72 VAL A CA 1
ATOM 539 C C . VAL A 1 72 ? -12.052 -6.194 10.612 1.00 94.25 72 VAL A C 1
ATOM 541 O O . VAL A 1 72 ? -12.358 -5.414 9.705 1.00 94.25 72 VAL A O 1
ATOM 544 N N . LEU A 1 73 ? -10.799 -6.423 11.004 1.00 95.88 73 LEU A N 1
ATOM 545 C CA . LEU A 1 73 ? -9.637 -5.805 10.381 1.00 95.88 73 LEU A CA 1
ATOM 546 C C . LEU A 1 73 ? -9.263 -6.539 9.096 1.00 95.88 73 LEU A C 1
ATOM 548 O O . LEU A 1 73 ? -9.308 -7.766 9.029 1.00 95.88 73 LEU A O 1
ATOM 552 N N . THR A 1 74 ? -8.849 -5.777 8.094 1.00 95.75 74 THR A N 1
ATOM 553 C CA . THR A 1 74 ? -8.379 -6.272 6.799 1.00 95.75 74 THR A CA 1
ATOM 554 C C . THR A 1 74 ? -7.021 -5.652 6.493 1.00 95.75 74 THR A C 1
ATOM 556 O O . THR A 1 74 ? -6.772 -4.485 6.810 1.00 95.75 74 THR A O 1
ATOM 559 N N . ALA A 1 75 ? -6.119 -6.434 5.902 1.00 96.44 75 ALA A N 1
ATOM 560 C CA . ALA A 1 75 ? -4.857 -5.903 5.405 1.00 96.44 75 ALA A CA 1
ATOM 561 C C . ALA A 1 75 ? -5.110 -5.094 4.117 1.00 96.44 75 ALA A C 1
ATOM 563 O O . ALA A 1 75 ? -5.843 -5.576 3.251 1.00 96.44 75 ALA A O 1
ATOM 564 N N . PRO A 1 76 ? -4.530 -3.890 3.969 1.00 97.12 76 PRO A N 1
ATOM 565 C CA . PRO A 1 76 ? -4.516 -3.185 2.693 1.00 97.12 76 PRO A CA 1
ATOM 566 C C . PRO A 1 76 ? -3.891 -4.016 1.574 1.00 97.12 76 PRO A C 1
ATOM 568 O O . PRO A 1 76 ? -3.064 -4.895 1.831 1.00 97.12 76 PRO A O 1
ATOM 571 N N . GLY A 1 77 ? -4.241 -3.695 0.327 1.00 97.06 77 GLY A N 1
ATOM 572 C CA . GLY A 1 77 ? -3.51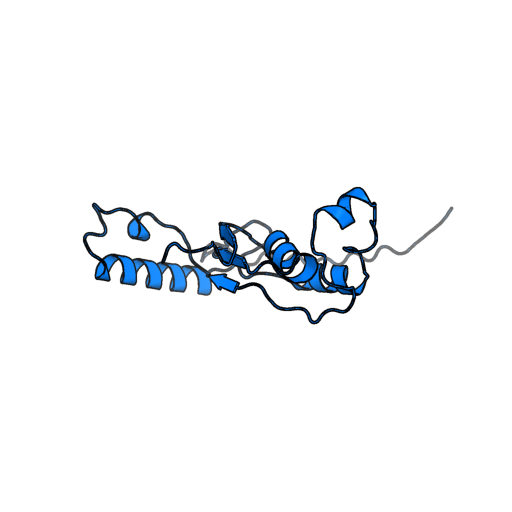3 -4.227 -0.821 1.00 97.06 77 GLY A CA 1
ATOM 573 C C . GLY A 1 77 ? -2.046 -3.795 -0.759 1.00 97.06 77 GLY A C 1
ATOM 574 O O . GLY A 1 77 ? -1.731 -2.716 -0.253 1.00 97.06 77 GLY A O 1
ATOM 575 N N . HIS A 1 78 ? -1.138 -4.619 -1.277 1.00 97.06 78 HIS A N 1
ATOM 576 C CA . HIS A 1 78 ? 0.286 -4.292 -1.294 1.00 97.06 78 HIS A CA 1
ATOM 577 C C . HIS A 1 78 ? 0.960 -4.825 -2.552 1.00 97.06 78 HIS A C 1
ATOM 579 O O . HIS A 1 78 ? 0.996 -6.030 -2.790 1.00 97.06 78 HIS A O 1
ATOM 585 N N . LEU A 1 79 ? 1.515 -3.913 -3.340 1.00 95.44 79 LEU A N 1
ATOM 586 C CA . LEU A 1 79 ? 2.381 -4.206 -4.468 1.00 95.44 79 LEU A CA 1
ATOM 587 C C . LEU A 1 79 ? 3.828 -3.940 -4.052 1.00 95.44 79 LEU A C 1
ATOM 589 O O . LEU A 1 79 ? 4.237 -2.798 -3.836 1.00 95.44 79 LEU A O 1
ATOM 593 N N . ARG A 1 80 ? 4.601 -5.018 -3.925 1.00 95.12 80 ARG A N 1
ATOM 594 C CA . ARG A 1 80 ? 6.030 -4.960 -3.603 1.00 95.12 80 ARG A CA 1
ATOM 595 C C . ARG A 1 80 ? 6.839 -4.830 -4.879 1.00 95.12 80 ARG A C 1
ATOM 597 O O . ARG A 1 80 ? 7.056 -5.824 -5.562 1.00 95.12 80 ARG A O 1
ATOM 604 N N . LEU A 1 81 ? 7.229 -3.600 -5.195 1.00 94.25 81 LEU A N 1
ATOM 605 C CA . LEU A 1 81 ? 7.899 -3.222 -6.438 1.00 94.25 81 LEU A CA 1
ATOM 606 C C . LEU A 1 81 ? 8.875 -2.072 -6.151 1.00 94.25 81 LEU A C 1
ATOM 608 O O . LEU A 1 81 ? 8.567 -1.189 -5.350 1.00 94.25 81 LEU A O 1
ATOM 612 N N . PHE A 1 82 ? 10.015 -2.045 -6.832 1.00 92.31 82 PHE A N 1
ATOM 613 C CA . PHE A 1 82 ? 10.815 -0.833 -7.010 1.00 92.31 82 PHE A CA 1
ATOM 614 C C . PHE A 1 82 ? 10.348 -0.064 -8.245 1.00 92.31 82 PHE A C 1
ATOM 616 O O . PHE A 1 82 ? 10.000 -0.663 -9.253 1.00 92.31 82 PHE A O 1
ATOM 623 N N . PHE A 1 83 ? 10.385 1.263 -8.212 1.00 90.25 83 PHE A N 1
ATOM 624 C CA . PHE A 1 83 ? 10.183 2.075 -9.413 1.00 90.25 83 PHE A CA 1
ATOM 625 C C . PHE A 1 83 ? 11.546 2.460 -9.982 1.00 90.25 83 PHE A C 1
ATOM 627 O O . PHE A 1 83 ? 12.211 3.343 -9.446 1.00 90.25 83 PHE A O 1
ATOM 634 N N . HIS A 1 84 ? 11.971 1.774 -11.044 1.00 86.50 84 HIS A N 1
ATOM 635 C CA . HIS A 1 84 ? 13.190 2.105 -11.785 1.00 86.50 84 HIS A CA 1
ATOM 636 C C . HIS A 1 84 ? 12.860 2.585 -13.202 1.00 86.50 84 HIS A C 1
ATOM 638 O O . HIS A 1 84 ? 11.764 2.347 -13.710 1.00 86.50 84 HIS A O 1
ATOM 644 N N . ALA A 1 85 ? 13.819 3.264 -13.843 1.00 84.69 85 ALA A N 1
ATOM 645 C CA . ALA A 1 85 ? 13.632 3.882 -15.159 1.00 84.69 85 ALA A CA 1
ATOM 646 C C . ALA A 1 85 ? 13.110 2.884 -16.205 1.00 84.69 85 ALA A C 1
ATOM 648 O O . ALA A 1 85 ? 12.138 3.182 -16.888 1.00 84.69 85 ALA A O 1
ATOM 649 N N . GLY A 1 86 ? 13.648 1.660 -16.216 1.00 82.19 86 GLY A N 1
ATOM 650 C CA . GLY A 1 86 ? 13.210 0.573 -17.103 1.00 82.19 86 GLY A CA 1
ATOM 651 C C . GLY A 1 86 ? 11.741 0.129 -16.975 1.00 82.19 86 GLY A C 1
ATOM 652 O O . GLY A 1 86 ? 11.318 -0.746 -17.715 1.00 82.19 86 GLY A O 1
ATOM 653 N N . MET A 1 87 ? 10.935 0.695 -16.073 1.00 85.19 87 MET A N 1
ATOM 654 C CA . MET A 1 87 ? 9.480 0.474 -16.061 1.00 85.19 87 MET A CA 1
ATOM 655 C C . MET A 1 87 ? 8.694 1.536 -16.845 1.00 85.19 87 MET A C 1
ATOM 657 O O . MET A 1 87 ? 7.555 1.281 -17.245 1.00 85.19 87 MET A O 1
ATOM 661 N N . PHE A 1 88 ? 9.269 2.726 -17.035 1.00 83.88 88 PHE A N 1
ATOM 662 C CA . PHE A 1 88 ? 8.554 3.920 -17.503 1.00 83.88 88 PHE A CA 1
ATOM 663 C C . PHE A 1 88 ? 9.217 4.610 -18.693 1.00 83.88 88 PHE A C 1
ATOM 665 O O . PHE A 1 88 ? 8.529 5.287 -19.451 1.00 83.88 88 PHE A O 1
ATOM 672 N N . ASP A 1 89 ? 10.531 4.466 -18.835 1.00 84.88 89 ASP A N 1
ATOM 673 C CA . ASP A 1 89 ? 11.308 5.103 -19.884 1.00 84.88 89 ASP A CA 1
ATOM 674 C C . ASP A 1 89 ? 10.996 4.456 -21.237 1.00 84.88 89 ASP A C 1
ATOM 676 O O . ASP A 1 89 ? 11.318 3.300 -21.496 1.00 84.88 89 ASP A O 1
ATOM 680 N N . THR A 1 90 ? 10.327 5.209 -22.104 1.00 77.94 90 THR A N 1
ATOM 681 C CA . THR A 1 90 ? 9.905 4.734 -23.422 1.00 77.94 90 THR A CA 1
ATOM 682 C C . THR A 1 90 ? 11.061 4.576 -24.400 1.00 77.94 90 THR A C 1
ATOM 684 O O . THR A 1 90 ? 10.905 3.847 -25.378 1.00 77.94 90 THR A O 1
ATOM 687 N N . ASP A 1 91 ? 12.205 5.213 -24.138 1.00 80.06 91 ASP A N 1
ATOM 688 C CA . ASP A 1 91 ? 13.381 5.130 -25.004 1.00 80.06 91 ASP A CA 1
ATOM 689 C C . ASP A 1 91 ? 14.137 3.816 -24.766 1.00 80.06 91 ASP A C 1
ATOM 691 O O . ASP A 1 91 ? 14.652 3.207 -25.704 1.00 80.06 91 ASP A O 1
ATOM 695 N N . THR A 1 92 ? 14.160 3.341 -23.517 1.00 71.19 92 THR A N 1
ATOM 696 C CA . THR A 1 92 ? 14.791 2.066 -23.133 1.00 71.19 92 THR A CA 1
ATOM 697 C C . THR A 1 92 ? 13.815 0.889 -23.085 1.00 71.19 92 THR A C 1
ATOM 699 O O . THR A 1 92 ? 14.244 -0.266 -23.080 1.00 71.19 92 THR A O 1
ATOM 702 N N . VAL A 1 93 ? 12.504 1.155 -23.089 1.00 77.06 93 VAL A N 1
ATOM 703 C CA . VAL A 1 93 ? 11.449 0.146 -22.930 1.00 77.06 93 VAL A CA 1
ATOM 704 C C . VAL A 1 93 ? 10.390 0.318 -24.028 1.00 77.06 93 VAL A C 1
ATOM 706 O O . VAL A 1 93 ? 9.300 0.858 -23.794 1.00 77.06 93 VAL A O 1
ATOM 709 N N . PRO A 1 94 ? 10.698 -0.140 -25.254 1.00 77.50 94 PRO A N 1
ATOM 710 C CA . PRO A 1 94 ? 9.984 0.274 -26.462 1.00 77.50 94 PRO A CA 1
ATOM 711 C C . PRO A 1 94 ? 8.558 -0.281 -26.549 1.00 77.50 94 PRO A C 1
ATOM 713 O O . PRO A 1 94 ? 7.710 0.273 -27.249 1.00 77.50 94 PRO A O 1
ATOM 716 N N . ASP A 1 95 ? 8.259 -1.366 -25.830 1.00 86.56 95 ASP A N 1
ATOM 717 C CA . ASP A 1 95 ? 6.975 -2.049 -25.923 1.00 86.56 95 ASP A CA 1
ATOM 718 C C . ASP A 1 95 ? 6.449 -2.574 -24.575 1.00 86.56 95 ASP A C 1
ATOM 720 O O . ASP A 1 95 ? 7.061 -2.450 -23.509 1.00 86.56 95 ASP A O 1
ATOM 724 N N . ALA A 1 96 ? 5.230 -3.116 -24.616 1.00 87.25 96 ALA A N 1
ATOM 725 C CA . ALA A 1 96 ? 4.549 -3.638 -23.438 1.00 87.25 96 ALA A CA 1
ATOM 726 C C . ALA A 1 96 ? 5.212 -4.903 -22.868 1.00 87.25 96 ALA A C 1
ATOM 728 O O . ALA A 1 96 ? 5.117 -5.136 -21.663 1.00 87.25 96 ALA A O 1
ATOM 729 N N . SER A 1 97 ? 5.875 -5.700 -23.706 1.00 89.50 97 SER A N 1
ATOM 730 C CA . SER A 1 97 ? 6.577 -6.914 -23.287 1.00 89.50 97 SER A CA 1
ATOM 731 C C . SER A 1 97 ? 7.832 -6.552 -22.496 1.00 89.50 97 SER A C 1
ATOM 733 O O . SER A 1 97 ? 8.036 -7.080 -21.406 1.00 89.50 97 SER A O 1
ATOM 735 N N . ALA A 1 98 ? 8.609 -5.580 -22.976 1.00 88.06 98 ALA A N 1
ATOM 736 C CA . ALA A 1 98 ? 9.772 -5.049 -22.274 1.00 88.06 98 ALA A CA 1
ATOM 737 C C . ALA A 1 98 ? 9.379 -4.433 -20.918 1.00 88.06 98 ALA A C 1
ATOM 739 O O . ALA A 1 98 ? 9.996 -4.738 -19.897 1.00 88.06 98 ALA A O 1
ATOM 740 N N . ARG A 1 99 ? 8.280 -3.659 -20.864 1.00 88.56 99 ARG A N 1
ATOM 741 C CA . ARG A 1 99 ? 7.754 -3.134 -19.586 1.00 88.56 99 ARG A CA 1
ATOM 742 C C . ARG A 1 99 ? 7.350 -4.249 -18.630 1.00 88.56 99 ARG A C 1
ATOM 744 O O . ARG A 1 99 ? 7.550 -4.120 -17.426 1.00 88.56 99 ARG A O 1
ATOM 751 N N . ARG A 1 100 ? 6.772 -5.337 -19.145 1.00 90.00 100 ARG A N 1
ATOM 752 C CA . ARG A 1 100 ? 6.370 -6.479 -18.321 1.00 90.00 100 ARG A CA 1
ATOM 753 C C . ARG A 1 100 ? 7.574 -7.159 -17.673 1.00 90.00 100 ARG A C 1
ATOM 755 O O . ARG A 1 100 ? 7.524 -7.418 -16.477 1.00 90.00 100 ARG A O 1
ATOM 762 N N . ILE A 1 101 ? 8.643 -7.375 -18.436 1.00 91.38 101 ILE A N 1
ATOM 763 C CA . ILE A 1 101 ? 9.896 -7.948 -17.927 1.00 91.38 101 ILE A CA 1
ATOM 764 C C . ILE A 1 101 ? 10.462 -7.066 -16.808 1.00 91.38 101 ILE A C 1
ATOM 766 O O . ILE A 1 101 ? 10.711 -7.558 -15.713 1.00 91.38 101 ILE A O 1
ATOM 770 N N . ALA A 1 102 ? 10.547 -5.751 -17.024 1.00 90.88 102 ALA A N 1
ATOM 771 C CA . ALA A 1 102 ? 11.021 -4.818 -16.002 1.00 90.88 102 ALA A CA 1
ATOM 772 C C . ALA A 1 102 ? 10.158 -4.820 -14.724 1.00 90.88 102 ALA A C 1
ATOM 774 O O . ALA A 1 102 ? 10.674 -4.739 -13.611 1.00 90.88 102 ALA A O 1
ATOM 775 N N . VAL A 1 103 ? 8.832 -4.945 -14.857 1.00 91.62 103 VAL A N 1
ATOM 776 C CA . VAL A 1 103 ? 7.927 -5.092 -13.703 1.00 91.62 103 VAL A CA 1
ATOM 777 C C . VAL A 1 103 ? 8.209 -6.390 -12.940 1.00 91.62 103 VAL A C 1
ATOM 779 O O . VAL A 1 103 ? 8.227 -6.378 -11.709 1.00 91.62 103 VAL A O 1
ATOM 782 N N . GLU A 1 104 ? 8.430 -7.500 -13.644 1.00 93.56 104 GLU A N 1
ATOM 783 C CA . GLU A 1 104 ? 8.733 -8.804 -13.043 1.00 93.56 104 GLU A CA 1
ATOM 784 C C . GLU A 1 104 ? 10.104 -8.803 -12.341 1.00 93.56 104 GLU A C 1
ATOM 786 O O . GLU A 1 104 ? 10.217 -9.295 -11.216 1.00 93.56 104 GLU A O 1
ATOM 791 N N . GLU A 1 105 ? 11.119 -8.168 -12.931 1.00 93.19 105 GLU A N 1
ATOM 792 C CA . GLU A 1 105 ? 12.438 -7.962 -12.318 1.00 93.19 105 GLU A CA 1
ATOM 793 C C . GLU A 1 105 ? 12.352 -7.098 -11.056 1.00 93.19 105 GLU A C 1
ATOM 795 O O . GLU A 1 105 ? 12.882 -7.464 -10.004 1.00 93.19 105 GLU A O 1
ATOM 800 N N . SER A 1 106 ? 11.628 -5.979 -11.130 1.00 93.50 106 SER A N 1
ATOM 801 C CA . SER A 1 106 ? 11.357 -5.098 -9.993 1.00 93.50 106 SER A CA 1
ATOM 802 C C . SER A 1 106 ? 10.658 -5.834 -8.847 1.00 93.50 106 SER A C 1
ATOM 804 O O . SER A 1 106 ? 11.048 -5.704 -7.679 1.00 93.50 106 SER A O 1
ATOM 806 N N . TRP A 1 107 ? 9.646 -6.640 -9.176 1.00 94.44 107 TRP A N 1
ATOM 807 C CA . TRP A 1 107 ? 8.955 -7.491 -8.215 1.00 94.44 107 TRP A CA 1
ATOM 808 C C . TRP A 1 107 ? 9.916 -8.504 -7.586 1.00 94.44 107 TRP A C 1
ATOM 810 O O . TRP A 1 107 ? 9.953 -8.636 -6.358 1.00 94.44 107 TRP A O 1
ATOM 820 N N . GLY A 1 108 ? 10.734 -9.180 -8.395 1.00 93.94 108 GLY A N 1
ATOM 821 C CA . GLY A 1 108 ? 11.741 -10.128 -7.922 1.00 93.94 108 GLY A CA 1
ATOM 822 C C . GLY A 1 108 ? 12.738 -9.474 -6.964 1.00 93.94 108 GLY A C 1
ATOM 823 O O . GLY A 1 108 ? 12.971 -9.978 -5.863 1.00 93.94 108 GLY A O 1
ATOM 824 N N . LEU A 1 109 ? 13.265 -8.302 -7.323 1.00 92.50 109 LEU A N 1
ATOM 825 C CA . LEU A 1 109 ? 14.186 -7.538 -6.486 1.00 92.50 109 LEU A CA 1
ATOM 826 C C . LEU A 1 109 ? 13.536 -7.128 -5.158 1.00 92.50 109 LEU A C 1
ATOM 828 O O . LEU A 1 109 ? 14.130 -7.318 -4.097 1.00 92.50 109 LEU A O 1
ATOM 832 N N . ALA A 1 110 ? 12.307 -6.608 -5.183 1.00 93.88 110 ALA A N 1
ATOM 833 C CA . ALA A 1 110 ? 11.589 -6.178 -3.983 1.00 93.88 110 ALA A CA 1
ATOM 834 C C . ALA A 1 110 ? 11.298 -7.332 -3.011 1.00 93.88 110 ALA A C 1
ATOM 836 O O . ALA A 1 110 ? 11.358 -7.144 -1.791 1.00 93.88 110 ALA A O 1
ATOM 837 N N . ASN A 1 111 ? 10.998 -8.526 -3.527 1.00 92.12 111 ASN A N 1
ATOM 838 C CA . ASN A 1 111 ? 10.708 -9.697 -2.699 1.00 92.12 111 ASN A CA 1
ATOM 839 C C . ASN A 1 111 ? 11.968 -10.349 -2.119 1.00 92.12 111 ASN A C 1
ATOM 841 O O . ASN A 1 111 ? 11.903 -10.861 -1.002 1.00 92.12 111 ASN A O 1
ATOM 845 N N . ASN A 1 112 ? 13.104 -10.239 -2.813 1.00 92.12 112 ASN A N 1
ATOM 846 C CA . ASN A 1 112 ? 14.402 -10.740 -2.350 1.00 92.12 112 ASN A CA 1
ATOM 847 C C . ASN A 1 112 ? 15.211 -9.715 -1.531 1.00 92.12 112 ASN A C 1
ATOM 849 O O . ASN A 1 112 ? 16.212 -10.061 -0.908 1.00 92.12 112 ASN A O 1
ATOM 853 N N . SER A 1 113 ? 14.782 -8.452 -1.498 1.00 91.00 113 SER A N 1
ATOM 854 C CA . SER A 1 113 ? 15.448 -7.389 -0.741 1.00 91.00 113 SER A CA 1
ATOM 855 C C . SER A 1 113 ? 15.219 -7.504 0.766 1.00 91.00 113 SER A C 1
ATOM 857 O O . SER A 1 113 ? 14.088 -7.658 1.239 1.00 91.00 113 SER A O 1
ATOM 859 N N . ARG A 1 114 ? 16.291 -7.318 1.544 1.00 90.00 114 ARG A N 1
ATOM 860 C CA . ARG A 1 114 ? 16.237 -7.243 3.009 1.00 90.00 114 ARG A CA 1
ATOM 861 C C . ARG A 1 114 ? 16.233 -5.791 3.476 1.00 90.00 114 ARG A C 1
ATOM 863 O O . ARG A 1 114 ? 17.041 -4.982 3.036 1.00 90.00 114 ARG A O 1
ATOM 870 N N . TRP A 1 115 ? 15.359 -5.475 4.426 1.00 87.94 115 TRP A N 1
ATOM 871 C CA . TRP A 1 115 ? 15.208 -4.125 4.970 1.00 87.94 115 TRP A CA 1
ATOM 872 C C . TRP A 1 115 ? 15.488 -4.101 6.471 1.00 87.94 115 TRP A C 1
ATOM 874 O O . TRP A 1 115 ? 14.895 -4.867 7.232 1.00 87.94 115 TRP A O 1
ATOM 884 N N . SER A 1 116 ? 16.368 -3.195 6.893 1.00 85.62 116 SER A N 1
ATOM 885 C CA . SER A 1 116 ? 16.662 -2.904 8.298 1.00 85.62 116 SER A CA 1
ATOM 886 C C . SER A 1 116 ? 15.990 -1.601 8.743 1.00 85.62 116 SER A C 1
ATOM 888 O O . SER A 1 116 ? 15.376 -0.885 7.950 1.00 85.62 116 SER A O 1
ATOM 890 N N . ARG A 1 117 ? 16.170 -1.239 10.020 1.00 78.06 117 ARG A N 1
ATOM 891 C CA . ARG A 1 117 ? 15.781 0.084 10.537 1.00 78.06 117 ARG A CA 1
ATOM 892 C C . ARG A 1 117 ? 16.518 1.243 9.851 1.00 78.06 117 ARG A C 1
ATOM 894 O O . ARG A 1 117 ? 16.000 2.352 9.868 1.00 78.06 117 ARG A O 1
ATOM 901 N N . ARG A 1 118 ? 17.698 0.994 9.266 1.00 83.00 118 ARG A N 1
ATOM 902 C CA . ARG A 1 118 ? 18.510 2.001 8.560 1.00 83.00 118 ARG A CA 1
ATOM 903 C C . ARG A 1 118 ? 18.235 2.056 7.051 1.00 83.00 118 ARG A C 1
ATOM 905 O O . ARG A 1 118 ? 18.790 2.914 6.380 1.00 83.00 118 ARG A O 1
ATOM 912 N N . GLY A 1 119 ? 17.377 1.179 6.523 1.00 83.12 119 GLY A N 1
ATOM 913 C CA . GLY A 1 119 ? 17.039 1.130 5.099 1.00 83.12 119 GLY A CA 1
ATOM 914 C C . GLY A 1 119 ? 17.370 -0.208 4.442 1.00 83.12 119 GLY A C 1
ATOM 915 O O . GLY A 1 119 ? 17.460 -1.237 5.121 1.00 83.12 119 GLY A O 1
ATOM 916 N N . LEU A 1 120 ? 17.487 -0.188 3.112 1.00 84.94 120 LEU A N 1
ATOM 917 C CA . LEU A 1 120 ? 17.807 -1.358 2.295 1.00 84.94 120 LEU A CA 1
ATOM 918 C C . LEU A 1 120 ? 19.180 -1.895 2.701 1.00 84.94 120 LEU A C 1
ATOM 920 O O . LEU A 1 120 ? 20.150 -1.143 2.776 1.00 84.94 120 LEU A O 1
ATOM 924 N N . VAL A 1 121 ? 19.251 -3.186 3.003 1.00 85.62 121 VAL A N 1
ATOM 925 C CA . VAL A 1 121 ? 20.504 -3.838 3.372 1.00 85.62 121 VAL A CA 1
ATOM 926 C C . VAL A 1 121 ? 21.165 -4.326 2.093 1.00 85.62 121 VAL A C 1
ATOM 928 O O . VAL A 1 121 ? 20.561 -5.099 1.351 1.00 85.62 121 VAL A O 1
ATOM 931 N N . GLY A 1 122 ? 22.387 -3.858 1.832 1.00 72.56 122 GLY A N 1
ATOM 932 C CA . GLY A 1 122 ? 23.200 -4.363 0.729 1.00 72.56 122 GLY A CA 1
ATOM 933 C C . GLY A 1 122 ? 23.480 -5.859 0.883 1.00 72.56 122 GLY A C 1
ATOM 934 O O . GLY A 1 122 ? 23.445 -6.392 1.993 1.00 72.56 122 GLY A O 1
ATOM 935 N N . VAL A 1 123 ? 23.771 -6.524 -0.235 1.00 58.91 123 VAL A N 1
ATOM 936 C CA . VAL A 1 123 ? 24.048 -7.971 -0.286 1.00 58.91 123 VAL A CA 1
ATOM 937 C C . VAL A 1 123 ? 25.262 -8.345 0.586 1.00 58.91 123 VAL A C 1
ATOM 939 O O . VAL A 1 123 ? 25.275 -9.421 1.174 1.00 58.91 123 VAL A O 1
ATOM 942 N N . ASP A 1 124 ? 26.188 -7.402 0.796 1.00 53.50 124 ASP A N 1
ATOM 943 C CA . ASP A 1 124 ? 27.403 -7.566 1.615 1.00 53.50 124 ASP A CA 1
ATOM 944 C C . ASP A 1 124 ? 27.285 -6.982 3.040 1.00 53.50 124 ASP A C 1
ATOM 946 O O . ASP A 1 124 ? 28.253 -6.938 3.801 1.00 53.50 124 ASP A O 1
ATOM 950 N N . GLY A 1 125 ? 26.101 -6.493 3.421 1.00 47.50 125 GLY A N 1
ATOM 951 C CA . GLY A 1 125 ? 25.858 -5.864 4.718 1.00 47.50 125 GLY A CA 1
ATOM 952 C C . GLY A 1 125 ? 25.706 -6.901 5.825 1.00 47.50 125 GLY A C 1
ATOM 953 O O . GLY A 1 125 ? 24.580 -7.302 6.142 1.00 47.50 125 GLY A O 1
ATOM 954 N N . GLY A 1 126 ? 26.842 -7.326 6.380 1.00 42.62 126 GLY A N 1
ATOM 955 C CA . GLY A 1 126 ? 26.945 -8.161 7.571 1.00 42.62 126 GLY A CA 1
ATOM 956 C C . GLY A 1 126 ? 26.004 -7.698 8.683 1.00 42.62 126 GLY A C 1
ATOM 957 O O . GLY A 1 126 ? 25.849 -6.510 8.953 1.00 42.62 126 GLY A O 1
ATOM 958 N N . ASP A 1 127 ? 25.342 -8.680 9.277 1.00 53.28 127 ASP A N 1
ATOM 959 C CA . ASP A 1 127 ? 24.511 -8.553 10.463 1.00 53.28 127 ASP A CA 1
ATOM 960 C C . ASP A 1 127 ? 25.386 -8.143 11.658 1.00 53.28 127 ASP A C 1
ATOM 962 O O . ASP A 1 127 ? 26.030 -8.986 12.276 1.00 53.28 127 ASP A O 1
ATOM 966 N N . ASP A 1 128 ? 25.443 -6.851 11.987 1.00 47.41 128 ASP A N 1
ATOM 967 C CA . ASP A 1 128 ? 25.932 -6.378 13.283 1.00 47.41 128 ASP A CA 1
ATOM 968 C C . ASP A 1 128 ? 24.765 -6.323 14.276 1.00 47.41 128 ASP A C 1
ATOM 970 O O . ASP A 1 128 ? 24.354 -5.279 14.793 1.00 47.41 128 ASP A O 1
ATOM 974 N N . GLY A 1 129 ? 24.222 -7.508 14.552 1.00 53.59 129 GLY A N 1
ATOM 975 C CA . GLY A 1 129 ? 23.392 -7.741 15.717 1.00 53.59 129 GLY A CA 1
ATOM 976 C C . GLY A 1 129 ? 24.135 -7.312 16.981 1.00 53.59 129 GLY A C 1
ATOM 977 O O . GLY A 1 129 ? 24.991 -8.024 17.494 1.00 53.59 129 GLY A O 1
ATOM 978 N N . SER A 1 130 ? 23.764 -6.155 17.523 1.00 44.56 130 SER A N 1
ATOM 979 C CA . SER A 1 130 ? 23.821 -5.914 18.962 1.00 44.56 130 SER A CA 1
ATOM 980 C C . SER A 1 130 ? 22.396 -5.727 19.465 1.00 44.56 130 SER A C 1
ATOM 982 O O . SER A 1 130 ? 21.833 -4.634 19.536 1.00 44.56 130 SER A O 1
ATOM 984 N N . ASP A 1 131 ? 21.796 -6.876 19.758 1.00 49.25 131 ASP A N 1
ATOM 985 C CA . ASP A 1 131 ? 20.796 -6.999 20.800 1.00 49.25 131 ASP A CA 1
ATOM 986 C C . ASP A 1 131 ? 21.524 -6.828 22.139 1.00 49.25 131 ASP A C 1
ATOM 988 O O . ASP A 1 131 ? 22.372 -7.636 22.515 1.00 49.25 131 ASP A O 1
ATOM 992 N N . SER A 1 132 ? 21.243 -5.737 22.839 1.00 43.31 132 SER A N 1
ATOM 993 C CA . SER A 1 132 ? 21.560 -5.608 24.254 1.00 43.31 132 SER A CA 1
ATOM 994 C C . SER A 1 132 ? 20.313 -5.124 24.977 1.00 43.31 132 SER A C 1
ATOM 996 O O . SER A 1 132 ? 20.034 -3.934 25.130 1.00 43.31 132 SER A O 1
ATOM 998 N N . GLY A 1 133 ? 19.539 -6.110 25.432 1.00 45.97 133 GLY A N 1
ATOM 999 C CA . GLY A 1 133 ? 18.638 -5.947 26.556 1.00 45.97 133 GLY A CA 1
ATOM 1000 C C . GLY A 1 133 ? 19.418 -5.431 27.764 1.00 45.97 133 GLY A C 1
ATOM 1001 O O . GLY A 1 133 ? 20.233 -6.139 28.346 1.00 45.97 133 GLY A O 1
ATOM 1002 N N . GLY A 1 134 ? 19.155 -4.183 28.139 1.00 35.62 134 GLY A N 1
ATOM 1003 C CA . GLY A 1 134 ? 19.547 -3.610 29.419 1.00 35.62 134 GLY A CA 1
ATOM 1004 C C . GLY A 1 134 ? 18.328 -3.525 30.324 1.00 35.62 134 GLY A C 1
ATOM 1005 O O . GLY A 1 134 ? 17.579 -2.553 30.267 1.00 35.62 134 GLY A O 1
ATOM 1006 N N . GLY A 1 135 ? 18.116 -4.552 31.148 1.00 43.06 135 GLY A N 1
ATOM 1007 C CA . GLY A 1 135 ? 17.283 -4.429 32.337 1.00 43.06 135 GLY A CA 1
ATOM 1008 C C . GLY A 1 135 ? 17.949 -3.465 33.319 1.00 43.06 135 GLY A C 1
ATOM 1009 O O . GLY A 1 135 ? 19.090 -3.677 33.714 1.00 43.06 135 GLY A O 1
ATOM 1010 N N . GLY A 1 136 ? 17.239 -2.405 33.700 1.00 35.19 136 GLY A N 1
ATOM 1011 C CA . GLY A 1 136 ? 17.629 -1.490 34.769 1.00 35.19 136 GLY A CA 1
ATOM 1012 C C . GLY A 1 136 ? 16.594 -1.543 35.883 1.00 35.19 136 GLY A C 1
ATOM 1013 O O . GLY A 1 136 ? 15.574 -0.863 35.811 1.00 35.19 136 GLY A O 1
ATOM 1014 N N . GLY A 1 137 ? 16.839 -2.395 36.877 1.00 38.12 137 GLY A N 1
ATOM 1015 C CA . GLY A 1 137 ? 16.182 -2.349 38.180 1.00 38.12 137 GLY A CA 1
ATOM 1016 C C . GLY A 1 137 ? 17.034 -1.578 39.195 1.00 38.12 137 GLY A C 1
ATOM 1017 O O . GLY A 1 137 ? 18.259 -1.618 39.121 1.00 38.12 137 GLY A O 1
ATOM 1018 N N . GLY A 1 138 ? 16.358 -0.939 40.158 1.00 36.66 138 GLY A N 1
ATOM 1019 C CA . GLY A 1 138 ? 16.922 -0.256 41.336 1.00 36.66 138 GLY A CA 1
ATOM 1020 C C . GLY A 1 138 ? 17.148 1.244 41.107 1.00 36.66 138 GLY A C 1
ATOM 1021 O O . GLY A 1 138 ? 17.747 1.628 40.117 1.00 36.66 138 GLY A O 1
ATOM 1022 N N . GLY A 1 139 ? 16.715 2.185 41.943 1.00 36.78 139 GLY A N 1
ATOM 1023 C CA . GLY A 1 139 ? 16.134 2.159 43.282 1.00 36.78 139 GLY A CA 1
ATOM 1024 C C . GLY A 1 139 ? 16.393 3.533 43.927 1.00 36.78 139 GLY A C 1
ATOM 1025 O O . GLY A 1 139 ? 17.444 4.117 43.691 1.00 36.78 139 GLY A O 1
ATOM 1026 N N . GLY A 1 140 ? 15.448 4.024 44.735 1.00 40.00 140 GLY A N 1
ATOM 1027 C CA . GLY A 1 140 ? 15.661 5.064 45.753 1.00 40.00 140 GLY A CA 1
ATOM 1028 C C . GLY A 1 140 ? 15.759 6.522 45.284 1.00 40.00 140 GLY A C 1
ATOM 1029 O O . GLY A 1 140 ? 16.800 6.963 44.808 1.00 40.00 140 GLY A O 1
ATOM 1030 N N . LYS A 1 141 ? 14.720 7.312 45.563 1.00 39.62 141 LYS A N 1
ATOM 1031 C CA . LYS A 1 141 ? 14.619 8.135 46.780 1.00 39.62 141 LYS A CA 1
ATOM 1032 C C . LYS A 1 141 ? 13.151 8.355 47.125 1.00 39.62 141 LYS A C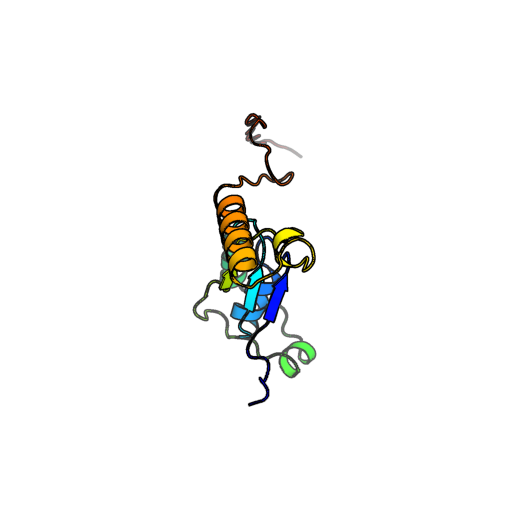 1
ATOM 1034 O O . LYS A 1 141 ? 12.342 8.392 46.174 1.00 39.62 141 LYS A O 1
#

Sequence (141 aa):
GRGTGAGVLDIAGGNGELAFELLNISGVPVTVVDPRPMRLDKYVKRFRKGFYHRNRAPAMDAGCTRRPPGSVLTAPGHLRLFFHAGMFDTDTVPDASARRIAVEESWGLANNSRWSRRGLVGVDGGDDGSDSGGGGGGGGK

Foldseek 3Di:
DPDPPQAEEAEQCALCLVVQCCCQFQVGAYEYEELHDHNCPVVVVCLQVVVSPPDCDVVVVVPGRTDDRPPDGDDHHYDNFDDDCQLPPCVNQVDPVSNVVNRVVRSVCSVPWDADPVGTADPPRDDPDDDDDDDDDDDDD

Radius of gyration: 20.76 Å; chains: 1; bounding box: 47×29×73 Å

InterPro domains:
  IPR029063 S-adenosyl-L-methionine-dependent methyltransferase superfamily [SSF53335] (5-49)